Protein AF-A0AA97AFM0-F1 (afdb_monomer_lite)

Structure (mmCIF, N/CA/C/O backbone):
data_AF-A0AA97AFM0-F1
#
_entry.id   AF-A0AA97AFM0-F1
#
loop_
_atom_site.group_PDB
_atom_site.id
_atom_site.type_symbol
_atom_site.label_atom_id
_atom_site.label_alt_id
_atom_site.label_comp_id
_atom_site.label_asym_id
_atom_site.label_entity_id
_atom_site.label_seq_id
_atom_site.pdbx_PDB_ins_code
_atom_site.Cartn_x
_atom_site.Cartn_y
_atom_site.Cartn_z
_atom_site.occupancy
_atom_site.B_iso_or_equiv
_atom_site.auth_seq_id
_atom_site.auth_comp_id
_atom_site.auth_asym_id
_atom_site.auth_atom_id
_atom_site.pdbx_PDB_model_num
ATOM 1 N N . MET A 1 1 ? 12.723 -19.136 -11.141 1.00 59.94 1 MET A N 1
ATOM 2 C CA . MET A 1 1 ? 12.327 -18.442 -12.387 1.00 59.94 1 MET A CA 1
ATOM 3 C C . MET A 1 1 ? 12.823 -17.009 -12.313 1.00 59.94 1 MET A C 1
ATOM 5 O O . MET A 1 1 ? 12.545 -16.356 -11.317 1.00 59.94 1 MET A O 1
ATOM 9 N N . GLN A 1 2 ? 13.586 -16.532 -13.300 1.00 72.88 2 GLN A N 1
ATOM 10 C CA . GLN A 1 2 ? 13.863 -15.099 -13.440 1.00 72.88 2 GLN A CA 1
ATOM 11 C C . GLN A 1 2 ? 12.726 -14.479 -14.255 1.00 72.88 2 GLN A C 1
ATOM 13 O O . GLN A 1 2 ? 12.458 -14.945 -15.357 1.00 72.88 2 GLN A O 1
ATOM 18 N N . LEU A 1 3 ? 12.061 -13.461 -13.708 1.00 75.00 3 LEU A N 1
ATOM 19 C CA . LEU A 1 3 ? 11.097 -12.656 -14.460 1.00 75.00 3 LEU A CA 1
ATOM 20 C C . LEU A 1 3 ? 11.820 -11.943 -15.606 1.00 75.00 3 LEU A C 1
ATOM 22 O O . LEU A 1 3 ? 12.921 -11.407 -15.412 1.00 75.00 3 LEU A O 1
ATOM 26 N N . SER A 1 4 ? 11.193 -11.913 -16.777 1.00 91.12 4 SER A N 1
ATOM 27 C CA . SER A 1 4 ? 11.656 -11.108 -17.902 1.00 91.12 4 SER A CA 1
ATOM 28 C C . SER A 1 4 ? 11.676 -9.622 -17.525 1.00 91.12 4 SER A C 1
ATOM 30 O O . SER A 1 4 ? 10.972 -9.170 -16.619 1.00 91.12 4 SER A O 1
ATOM 32 N N . VAL A 1 5 ? 12.494 -8.834 -18.227 1.00 91.44 5 VAL A N 1
ATOM 33 C CA . VAL A 1 5 ? 12.593 -7.379 -18.004 1.00 91.44 5 VAL A CA 1
ATOM 34 C C . VAL A 1 5 ? 11.215 -6.704 -18.108 1.00 91.44 5 VAL A C 1
ATOM 36 O O . VAL A 1 5 ? 10.909 -5.809 -17.325 1.00 91.44 5 VAL A O 1
ATOM 39 N N . ILE A 1 6 ? 10.357 -7.191 -19.010 1.00 92.69 6 ILE A N 1
ATOM 40 C CA . ILE A 1 6 ? 8.993 -6.687 -19.207 1.00 92.69 6 ILE A CA 1
ATOM 41 C C . ILE A 1 6 ? 8.101 -7.026 -18.005 1.00 92.69 6 ILE A C 1
ATOM 43 O O . ILE A 1 6 ? 7.418 -6.148 -17.481 1.00 92.69 6 ILE A O 1
ATOM 47 N N . GLU A 1 7 ? 8.122 -8.271 -17.522 1.00 92.88 7 GLU A N 1
ATOM 48 C CA . GLU A 1 7 ? 7.317 -8.680 -16.362 1.00 92.88 7 GLU A CA 1
ATOM 49 C C . GLU A 1 7 ? 7.711 -7.926 -15.091 1.00 92.88 7 GLU 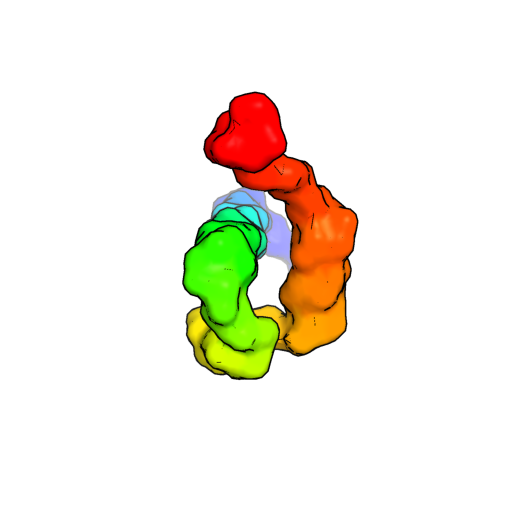A C 1
ATOM 51 O O . GLU A 1 7 ? 6.833 -7.516 -14.330 1.00 92.88 7 GLU A O 1
ATOM 56 N N . LYS A 1 8 ? 9.015 -7.689 -14.890 1.00 90.88 8 LYS A N 1
ATOM 57 C CA . LYS A 1 8 ? 9.520 -6.861 -13.786 1.00 90.88 8 LYS A CA 1
ATOM 58 C C . LYS A 1 8 ? 8.985 -5.435 -13.873 1.00 90.88 8 LYS A C 1
ATOM 60 O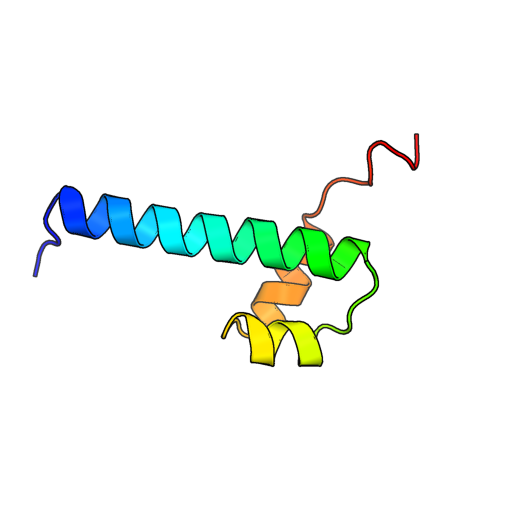 O . LYS A 1 8 ? 8.441 -4.943 -12.890 1.00 90.88 8 LYS A O 1
ATOM 65 N N . GLY A 1 9 ? 9.067 -4.806 -15.048 1.00 94.62 9 GLY A N 1
ATOM 66 C CA . GLY A 1 9 ? 8.545 -3.452 -15.254 1.00 94.62 9 GLY A CA 1
ATOM 67 C C . GLY A 1 9 ? 7.039 -3.354 -14.993 1.00 94.62 9 GLY A C 1
ATOM 68 O O . GLY A 1 9 ? 6.586 -2.449 -14.297 1.00 94.62 9 GLY A O 1
ATOM 69 N N . LEU A 1 10 ? 6.259 -4.328 -15.472 1.00 94.44 10 LEU A N 1
ATOM 70 C CA . LEU A 1 10 ? 4.816 -4.391 -15.215 1.00 94.44 10 LEU A CA 1
ATOM 71 C C . LEU A 1 10 ? 4.493 -4.599 -13.731 1.00 94.44 10 LEU A C 1
ATOM 73 O O . LEU A 1 10 ? 3.528 -4.029 -13.224 1.00 94.44 10 LEU A O 1
ATOM 77 N N . GLN A 1 11 ? 5.274 -5.420 -13.026 1.00 93.38 11 GLN A N 1
ATOM 78 C CA . GLN A 1 11 ? 5.101 -5.613 -11.591 1.00 93.38 11 GLN A CA 1
ATOM 79 C C . GLN A 1 11 ? 5.391 -4.321 -10.817 1.00 93.38 11 GLN A C 1
ATOM 81 O O . GLN A 1 11 ? 4.556 -3.919 -10.010 1.00 93.38 11 GLN A O 1
ATOM 86 N N . GLN A 1 12 ? 6.505 -3.647 -11.118 1.00 93.12 12 GLN A N 1
ATOM 87 C CA . GLN A 1 12 ? 6.869 -2.371 -10.498 1.00 93.12 12 GLN A CA 1
ATOM 88 C C . GLN A 1 12 ? 5.809 -1.293 -10.752 1.00 93.12 12 GLN A C 1
ATOM 90 O O . GLN A 1 12 ? 5.395 -0.616 -9.818 1.00 93.12 12 GLN A O 1
ATOM 95 N N . GLY A 1 13 ? 5.300 -1.183 -11.985 1.00 94.69 13 GLY A N 1
ATOM 96 C CA . GLY A 1 13 ? 4.234 -0.232 -12.317 1.00 94.69 13 GLY A CA 1
ATOM 97 C C . GLY A 1 13 ? 2.952 -0.476 -11.518 1.00 94.69 13 GLY A C 1
ATOM 98 O O . GLY A 1 13 ? 2.385 0.458 -10.960 1.00 94.69 13 GLY A O 1
ATOM 99 N N . ARG A 1 14 ? 2.532 -1.742 -11.379 1.00 93.81 14 ARG A N 1
ATOM 100 C CA . ARG A 1 14 ? 1.363 -2.100 -10.557 1.00 93.81 14 ARG A CA 1
ATOM 101 C C . ARG A 1 14 ? 1.573 -1.830 -9.070 1.00 93.81 14 ARG A C 1
ATOM 103 O O . ARG A 1 14 ? 0.598 -1.617 -8.355 1.00 93.81 14 ARG A O 1
ATOM 110 N N . GLU A 1 15 ? 2.794 -1.980 -8.564 1.00 92.88 15 GLU A N 1
ATOM 111 C CA . GLU A 1 15 ? 3.127 -1.686 -7.164 1.00 92.88 15 GLU A CA 1
ATOM 112 C C . GLU A 1 15 ? 3.098 -0.175 -6.901 1.00 92.88 15 GLU A C 1
ATOM 114 O O . GLU A 1 15 ? 2.486 0.257 -5.923 1.00 92.88 15 GLU A O 1
ATOM 119 N N . GLU A 1 16 ? 3.658 0.621 -7.814 1.00 93.25 16 GLU A N 1
ATOM 120 C CA . GLU A 1 16 ? 3.654 2.083 -7.725 1.00 93.25 16 GLU A CA 1
ATOM 121 C C . GLU A 1 16 ? 2.239 2.665 -7.837 1.00 93.25 16 GLU A C 1
ATOM 123 O O . GLU A 1 16 ? 1.842 3.498 -7.024 1.00 93.25 16 GLU A O 1
ATOM 128 N N . GLU A 1 17 ? 1.424 2.171 -8.772 1.00 94.06 17 GLU A N 1
ATOM 129 C CA . GLU A 1 17 ? 0.023 2.586 -8.909 1.00 94.06 17 GLU A CA 1
ATOM 130 C C . GLU A 1 17 ? -0.776 2.324 -7.623 1.00 94.06 17 GLU A C 1
ATOM 132 O O . GLU A 1 17 ? -1.463 3.217 -7.121 1.00 94.06 17 GLU A O 1
ATOM 137 N N . ARG A 1 18 ? -0.641 1.126 -7.033 1.00 94.25 18 ARG A N 1
ATOM 138 C CA . ARG A 1 18 ? -1.290 0.782 -5.755 1.00 94.25 18 ARG A CA 1
ATOM 139 C C . ARG A 1 18 ? -0.848 1.710 -4.626 1.00 94.25 18 ARG A C 1
ATOM 141 O O . ARG A 1 18 ? -1.682 2.102 -3.805 1.00 94.25 18 ARG A O 1
ATOM 148 N N . ARG A 1 19 ? 0.435 2.088 -4.588 1.00 93.00 19 ARG A N 1
ATOM 149 C CA . ARG A 1 19 ? 0.974 3.044 -3.612 1.00 93.00 19 ARG A CA 1
ATOM 150 C C . ARG A 1 19 ? 0.362 4.434 -3.799 1.00 93.00 19 ARG A C 1
ATOM 152 O O . ARG A 1 19 ? -0.152 4.990 -2.831 1.00 93.00 19 ARG A O 1
ATOM 159 N N . ILE A 1 20 ? 0.381 4.976 -5.017 1.00 92.88 20 ILE A N 1
ATOM 160 C CA . ILE A 1 20 ? -0.165 6.307 -5.334 1.00 92.88 20 ILE A CA 1
ATOM 161 C C . ILE A 1 20 ? -1.656 6.370 -4.995 1.00 92.88 20 ILE A C 1
ATOM 163 O O . ILE A 1 20 ? -2.095 7.295 -4.310 1.00 92.88 20 ILE A O 1
ATOM 167 N N . LEU A 1 21 ? -2.425 5.363 -5.417 1.00 94.12 21 LEU A N 1
ATOM 168 C CA . LEU A 1 21 ? -3.857 5.292 -5.147 1.00 94.12 21 LEU A CA 1
ATOM 169 C C . LEU A 1 21 ? -4.139 5.261 -3.638 1.00 94.12 21 LEU A C 1
ATOM 171 O O . LEU A 1 21 ? -4.964 6.028 -3.154 1.00 94.12 21 LEU A O 1
ATOM 175 N N . THR A 1 22 ? -3.408 4.435 -2.885 1.00 95.94 22 THR A N 1
ATOM 176 C CA . THR A 1 22 ? -3.536 4.347 -1.420 1.00 95.94 22 THR A CA 1
ATOM 177 C C . THR A 1 22 ? -3.277 5.688 -0.740 1.00 95.94 22 THR A C 1
ATOM 179 O O . THR A 1 22 ? -4.071 6.110 0.096 1.00 95.94 22 THR A O 1
ATOM 182 N N . LEU A 1 23 ? -2.195 6.380 -1.109 1.00 94.06 23 LEU A N 1
ATOM 183 C CA . LEU A 1 23 ? -1.851 7.681 -0.528 1.00 94.06 23 LEU A CA 1
ATOM 184 C C . LEU A 1 23 ? -2.918 8.737 -0.822 1.00 94.06 23 LEU A C 1
ATOM 186 O O . LEU A 1 23 ? -3.267 9.517 0.058 1.00 94.06 23 LEU A O 1
ATOM 190 N N . ASN A 1 24 ? -3.463 8.749 -2.037 1.00 93.56 24 ASN A N 1
ATOM 191 C CA . ASN A 1 24 ? -4.532 9.678 -2.391 1.00 93.56 24 ASN A CA 1
ATOM 192 C C . ASN A 1 24 ? -5.806 9.388 -1.589 1.00 93.56 24 ASN A C 1
ATOM 194 O O . ASN A 1 24 ? -6.376 10.304 -1.014 1.00 93.56 24 ASN A O 1
ATOM 198 N N . LEU A 1 25 ? -6.205 8.121 -1.456 1.00 95.06 25 LEU A N 1
ATOM 199 C CA . LEU A 1 25 ? -7.376 7.746 -0.655 1.00 95.06 25 LEU A CA 1
ATOM 200 C C . LEU A 1 25 ? -7.208 8.090 0.833 1.00 95.06 25 LEU A C 1
ATOM 202 O O . LEU A 1 25 ? -8.158 8.550 1.463 1.00 95.06 25 LEU A O 1
ATOM 206 N N . LEU A 1 26 ? -6.005 7.915 1.390 1.00 93.88 26 LEU A N 1
ATOM 207 C CA . LEU A 1 26 ? -5.697 8.330 2.762 1.00 93.88 26 LEU A CA 1
ATOM 208 C C . LEU A 1 26 ? -5.841 9.848 2.946 1.00 93.88 26 LEU A C 1
ATOM 210 O O . LEU A 1 26 ? -6.368 10.283 3.968 1.00 93.88 26 LEU A O 1
ATOM 214 N N . ARG A 1 27 ? -5.413 10.653 1.962 1.00 91.38 27 ARG A N 1
ATOM 215 C CA . ARG A 1 27 ? -5.582 12.119 1.984 1.00 91.38 27 ARG A CA 1
ATOM 216 C C . ARG A 1 27 ? -7.045 12.545 1.915 1.00 91.38 27 ARG A C 1
ATOM 218 O O . ARG A 1 27 ? -7.420 13.497 2.583 1.00 91.38 27 ARG A O 1
ATOM 225 N N . GLU A 1 28 ? -7.864 11.805 1.175 1.00 93.38 28 GLU A N 1
ATOM 226 C CA . GLU A 1 28 ? -9.319 12.003 1.112 1.00 93.38 28 GLU A CA 1
ATOM 227 C C . GLU A 1 28 ? -10.052 11.504 2.378 1.00 93.38 28 GLU A C 1
ATOM 229 O O . GLU A 1 28 ? -11.280 11.530 2.444 1.00 93.38 28 GLU A O 1
ATOM 234 N N . GLY A 1 29 ? -9.327 11.020 3.396 1.00 92.88 29 GLY A N 1
ATOM 235 C CA . GLY A 1 29 ? -9.907 10.559 4.660 1.00 92.88 29 GLY A CA 1
ATOM 236 C C . GLY A 1 29 ? -10.621 9.207 4.569 1.00 92.88 29 GLY A C 1
ATOM 237 O O . GLY A 1 29 ? -11.403 8.856 5.454 1.00 92.88 29 GLY A O 1
ATOM 238 N N . VAL A 1 30 ? -10.370 8.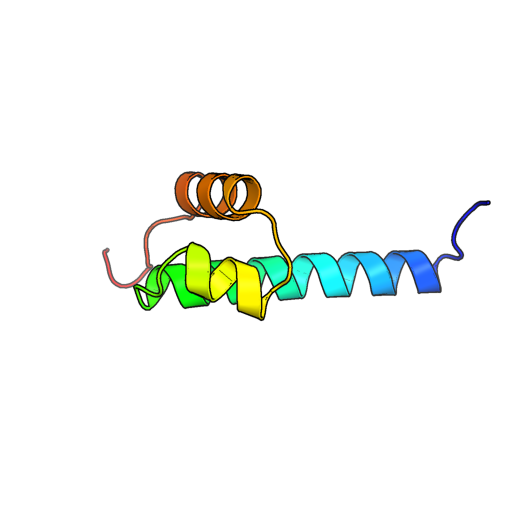430 3.512 1.00 96.62 30 VAL A N 1
ATOM 239 C CA . VAL A 1 30 ? -10.948 7.092 3.350 1.00 96.62 30 VAL A CA 1
ATOM 240 C C . VAL A 1 30 ? -10.343 6.141 4.384 1.00 96.62 30 VAL A C 1
ATOM 242 O O . VAL A 1 30 ? -9.133 6.133 4.612 1.00 96.62 30 VAL A O 1
ATOM 245 N N . SER A 1 31 ? -11.181 5.309 5.011 1.00 96.69 31 SER A N 1
ATOM 246 C CA . SER A 1 31 ? -10.714 4.411 6.070 1.00 96.69 31 SER A CA 1
ATOM 247 C C . SER A 1 31 ? -9.755 3.329 5.534 1.00 96.69 31 SER A C 1
ATOM 249 O O . SER A 1 31 ? -9.971 2.811 4.428 1.00 96.69 31 SER A O 1
ATOM 251 N N . PRO A 1 32 ? -8.729 2.920 6.307 1.00 95.69 32 PRO A N 1
ATOM 252 C CA . PRO A 1 32 ? -7.782 1.882 5.895 1.00 95.69 32 PRO A CA 1
ATOM 253 C C . PRO A 1 32 ? -8.443 0.559 5.482 1.00 95.69 32 PRO A C 1
ATOM 255 O O . PRO A 1 32 ? -7.969 -0.113 4.570 1.00 95.69 32 PRO A O 1
ATOM 258 N N . GLU A 1 33 ? -9.572 0.193 6.090 1.00 97.19 33 GLU A N 1
ATOM 259 C CA . GLU A 1 33 ? -10.318 -1.028 5.769 1.00 97.19 33 GLU A CA 1
ATOM 260 C C . GLU A 1 33 ? -10.975 -0.954 4.388 1.00 97.19 33 GLU A C 1
ATOM 262 O O . GLU A 1 33 ? -11.057 -1.962 3.683 1.00 97.19 33 GLU A O 1
ATOM 267 N N . VAL A 1 34 ? -11.477 0.221 3.992 1.00 97.56 34 VAL A N 1
ATOM 268 C CA . VAL A 1 34 ? -12.032 0.445 2.648 1.00 97.56 34 VAL A CA 1
ATOM 269 C C . VAL A 1 34 ? -10.908 0.408 1.616 1.00 97.56 34 VAL A C 1
ATOM 271 O O . VAL A 1 34 ? -11.042 -0.255 0.587 1.00 97.56 34 VAL A O 1
ATOM 274 N N . ILE A 1 35 ? -9.777 1.047 1.919 1.00 97.25 35 ILE A N 1
ATOM 275 C CA . ILE A 1 35 ? -8.596 1.064 1.049 1.00 97.25 35 ILE A CA 1
ATOM 276 C C . ILE A 1 35 ? -8.040 -0.351 0.844 1.00 97.25 35 ILE A C 1
ATOM 278 O O . ILE A 1 35 ? -7.725 -0.719 -0.289 1.00 97.25 35 ILE A O 1
ATOM 282 N N . ALA A 1 36 ? -7.975 -1.174 1.894 1.00 96.81 36 ALA A N 1
ATOM 283 C CA . ALA A 1 36 ? -7.524 -2.564 1.806 1.00 96.81 36 ALA A CA 1
ATOM 284 C C . ALA A 1 36 ? -8.384 -3.381 0.833 1.00 96.81 36 ALA A C 1
ATOM 286 O O . ALA A 1 36 ? -7.859 -4.092 -0.022 1.00 96.81 36 ALA A O 1
ATOM 287 N N . ARG A 1 37 ? -9.713 -3.219 0.891 1.00 96.06 37 ARG A N 1
ATOM 288 C CA . ARG A 1 37 ? -10.630 -3.893 -0.043 1.00 96.06 37 ARG A CA 1
ATOM 289 C C . ARG A 1 37 ? -10.479 -3.402 -1.483 1.00 96.06 37 ARG A C 1
ATOM 291 O O . ARG A 1 37 ? -10.643 -4.198 -2.400 1.00 96.06 37 ARG A O 1
ATOM 298 N N . ALA A 1 38 ? -10.183 -2.117 -1.683 1.00 93.25 38 ALA A N 1
ATOM 299 C CA . ALA A 1 38 ? -10.052 -1.520 -3.013 1.00 93.25 38 ALA A CA 1
ATOM 300 C C . ALA A 1 38 ? -8.704 -1.826 -3.688 1.00 93.25 38 ALA A C 1
ATOM 302 O O . ALA A 1 38 ? -8.642 -1.979 -4.904 1.00 93.25 38 ALA A O 1
ATOM 303 N N . THR A 1 39 ? -7.623 -1.913 -2.911 1.00 93.19 39 THR A N 1
ATOM 304 C CA . THR A 1 39 ? -6.247 -2.052 -3.426 1.00 93.19 39 THR A CA 1
ATOM 305 C C . THR A 1 39 ? -5.681 -3.462 -3.301 1.00 93.19 39 THR A C 1
ATOM 307 O O . THR A 1 39 ? -4.669 -3.777 -3.930 1.00 93.19 39 THR A O 1
ATOM 310 N N . GLY A 1 40 ? -6.306 -4.304 -2.473 1.00 94.50 40 GLY A N 1
ATOM 311 C CA . GLY A 1 40 ? -5.792 -5.622 -2.109 1.00 94.50 40 GLY A CA 1
ATOM 312 C C . GLY A 1 40 ? -4.544 -5.577 -1.222 1.00 94.50 40 GLY A C 1
ATOM 313 O O . GLY A 1 40 ? -3.888 -6.603 -1.059 1.00 94.50 40 GLY A O 1
ATOM 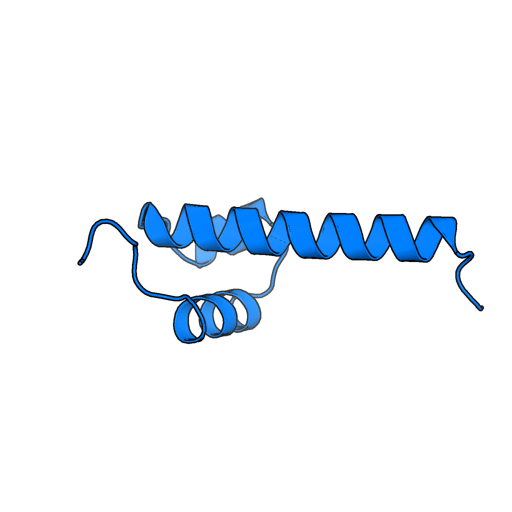314 N N . LEU A 1 41 ? -4.182 -4.409 -0.678 1.00 95.12 41 LEU A N 1
ATOM 315 C CA . LEU A 1 41 ? -3.080 -4.276 0.272 1.00 95.12 41 LEU A CA 1
ATOM 316 C C . LEU A 1 41 ? -3.511 -4.698 1.677 1.00 95.12 41 LEU A C 1
ATOM 318 O O . LEU A 1 41 ? -4.666 -4.532 2.073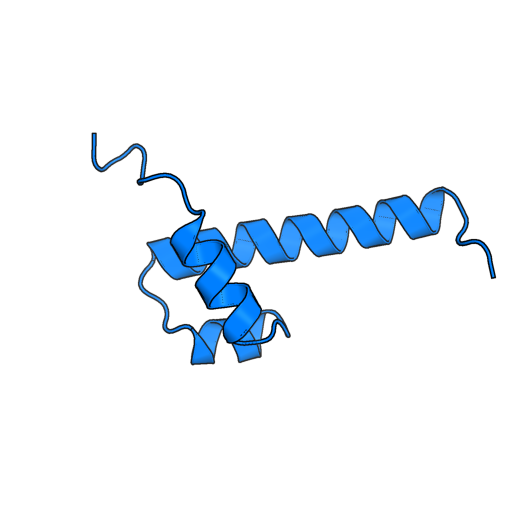 1.00 95.12 41 LEU A O 1
ATOM 322 N N . ALA A 1 42 ? -2.550 -5.201 2.447 1.00 96.38 42 ALA A N 1
ATOM 323 C CA . ALA A 1 42 ? -2.759 -5.468 3.862 1.00 96.38 42 ALA A CA 1
ATOM 324 C C . ALA A 1 42 ? -2.902 -4.150 4.641 1.00 96.38 42 ALA A C 1
ATOM 326 O O . ALA A 1 42 ? -2.281 -3.139 4.298 1.00 96.38 42 ALA A O 1
ATOM 327 N N . ILE A 1 43 ? -3.690 -4.161 5.716 1.00 96.12 43 ILE A N 1
ATOM 328 C CA . ILE A 1 43 ? -3.918 -2.967 6.541 1.00 96.12 43 ILE A CA 1
ATOM 329 C C . ILE A 1 43 ? -2.591 -2.447 7.113 1.00 96.12 43 ILE A C 1
ATOM 331 O O . ILE A 1 43 ? -2.361 -1.239 7.137 1.00 96.12 43 ILE A O 1
ATOM 335 N N . GLU A 1 44 ? -1.676 -3.338 7.493 1.00 95.69 44 GLU A N 1
ATOM 336 C CA . GLU A 1 44 ? -0.349 -2.984 7.999 1.00 95.69 44 GLU A CA 1
ATOM 337 C C . GLU A 1 44 ? 0.471 -2.219 6.952 1.00 95.69 44 GLU A C 1
ATOM 339 O O . GLU A 1 44 ? 1.145 -1.243 7.280 1.00 95.69 44 GLU A O 1
ATOM 344 N N . GLN A 1 45 ? 0.381 -2.614 5.677 1.00 94.56 45 GLN A N 1
ATOM 345 C CA . GLN A 1 45 ? 1.051 -1.906 4.582 1.00 94.56 45 GLN A CA 1
ATOM 346 C C . GLN A 1 45 ? 0.465 -0.502 4.401 1.00 94.56 45 GLN A C 1
ATOM 348 O O . GLN A 1 45 ? 1.209 0.456 4.209 1.00 94.56 45 GLN A O 1
ATOM 353 N N . ILE A 1 46 ? -0.855 -0.355 4.517 1.00 96.12 46 ILE A N 1
ATOM 354 C CA . ILE A 1 46 ? -1.534 0.944 4.418 1.00 96.12 46 ILE A CA 1
ATOM 355 C C . ILE A 1 46 ? -1.113 1.868 5.572 1.00 96.12 46 ILE A C 1
ATOM 357 O O . ILE A 1 46 ? -0.804 3.034 5.337 1.00 96.12 46 ILE A O 1
ATOM 361 N N . GLN A 1 47 ? -1.011 1.352 6.800 1.00 94.38 47 GLN A N 1
ATOM 362 C CA . GLN A 1 47 ? -0.545 2.127 7.960 1.00 94.38 47 GLN A CA 1
ATOM 363 C C . GLN A 1 47 ? 0.922 2.570 7.821 1.00 94.38 47 GLN A C 1
ATOM 365 O O . GLN A 1 47 ? 1.280 3.700 8.170 1.00 94.38 47 GLN A O 1
ATOM 370 N N . GLN A 1 48 ? 1.783 1.717 7.256 1.00 94.06 48 GLN A N 1
ATOM 371 C CA . GLN A 1 48 ? 3.167 2.090 6.939 1.00 94.06 48 GLN A CA 1
ATOM 372 C C . GLN A 1 48 ? 3.224 3.212 5.893 1.00 94.06 48 GLN A C 1
ATOM 374 O O . GLN A 1 48 ? 4.003 4.160 6.030 1.00 94.06 48 GLN A O 1
ATOM 379 N N . LEU A 1 49 ? 2.374 3.141 4.863 1.00 92.12 49 LEU A N 1
ATOM 380 C CA . LEU A 1 49 ? 2.251 4.199 3.859 1.00 92.12 49 LEU A CA 1
ATOM 381 C C . LEU A 1 49 ? 1.768 5.511 4.475 1.00 92.12 49 LEU A C 1
ATOM 383 O O . LEU A 1 49 ? 2.339 6.553 4.175 1.00 92.12 49 LEU A O 1
ATOM 387 N N . GLN A 1 50 ? 0.791 5.459 5.379 1.00 89.31 50 GLN A N 1
ATOM 388 C CA . GLN A 1 50 ? 0.287 6.630 6.093 1.00 89.31 50 GLN A CA 1
ATOM 389 C C . GLN A 1 50 ? 1.372 7.304 6.944 1.00 89.31 50 GLN A C 1
ATOM 391 O O . GLN A 1 50 ? 1.488 8.523 6.938 1.00 89.31 50 GLN A O 1
ATOM 396 N N . THR A 1 51 ? 2.205 6.516 7.628 1.00 88.62 51 THR A N 1
ATOM 397 C CA . THR A 1 51 ? 3.290 7.037 8.482 1.00 88.62 51 THR A CA 1
ATOM 398 C C . THR A 1 51 ? 4.417 7.681 7.674 1.00 88.62 51 THR A C 1
ATOM 400 O O . THR A 1 51 ? 5.063 8.620 8.128 1.00 88.62 51 THR A O 1
ATOM 403 N N . THR A 1 52 ? 4.669 7.171 6.467 1.00 86.31 52 THR A N 1
ATOM 404 C CA . THR A 1 52 ? 5.717 7.676 5.562 1.00 86.31 52 THR A CA 1
ATOM 405 C C . THR A 1 52 ? 5.195 8.707 4.560 1.00 86.31 52 THR A C 1
ATOM 407 O O . THR A 1 52 ? 5.944 9.160 3.691 1.00 86.31 52 THR A O 1
ATOM 410 N N . MET A 1 53 ? 3.914 9.070 4.655 1.00 79.81 53 MET A N 1
ATOM 411 C CA . MET A 1 53 ? 3.277 10.028 3.767 1.00 79.81 53 MET A CA 1
ATOM 412 C C . MET A 1 53 ? 3.790 11.442 4.077 1.00 79.81 53 MET A C 1
ATOM 414 O O . MET A 1 53 ? 3.697 11.882 5.222 1.00 79.81 53 MET A O 1
ATOM 418 N N . PRO A 1 54 ? 4.305 12.185 3.082 1.00 74.69 54 PRO A N 1
ATOM 419 C CA . PRO A 1 54 ? 4.606 13.596 3.278 1.00 74.69 54 PRO A CA 1
ATOM 420 C C . PRO A 1 54 ? 3.303 14.384 3.517 1.00 74.69 54 PRO A C 1
ATOM 422 O O . PRO A 1 54 ? 2.275 14.018 2.926 1.00 74.69 54 PRO A O 1
ATOM 425 N N . PRO A 1 55 ? 3.333 15.454 4.341 1.00 68.69 55 PRO A N 1
ATOM 426 C CA . PRO A 1 55 ? 2.170 16.313 4.565 1.00 68.69 55 PRO A CA 1
ATOM 427 C C . PRO A 1 55 ? 1.63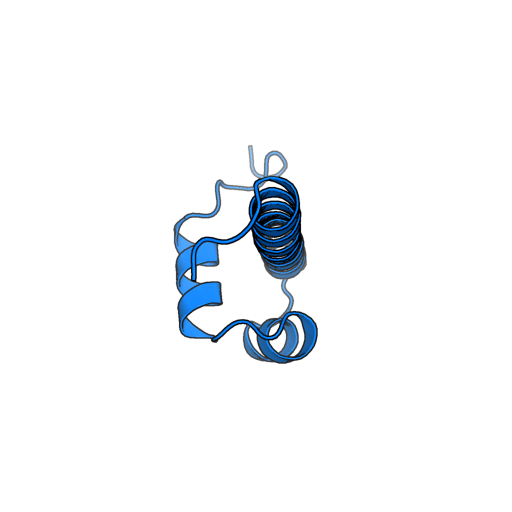3 16.851 3.235 1.00 68.69 55 PRO A C 1
ATOM 429 O O . PRO A 1 55 ? 2.380 16.964 2.255 1.00 68.69 55 PRO A O 1
ATOM 432 N N . SER A 1 56 ? 0.330 17.137 3.174 1.00 66.19 56 SER A N 1
ATOM 433 C CA . SER A 1 56 ? -0.257 17.675 1.950 1.00 66.19 56 SER A CA 1
ATOM 434 C C . SER A 1 56 ? 0.411 19.014 1.620 1.00 66.19 56 SER A C 1
ATOM 436 O O . SER A 1 56 ? 0.589 19.832 2.520 1.00 66.19 56 SER A O 1
ATOM 438 N N . PRO A 1 57 ? 0.744 19.302 0.348 1.00 64.62 57 PRO A N 1
ATOM 439 C CA . PRO A 1 57 ? 1.215 20.632 -0.040 1.00 64.62 57 PRO A CA 1
ATOM 440 C C . PRO A 1 57 ? 0.167 21.734 0.201 1.00 64.62 57 PRO A C 1
ATOM 442 O O . PRO A 1 57 ? 0.509 22.907 0.133 1.00 64.62 57 PRO A O 1
ATOM 445 N N . ALA A 1 58 ? -1.092 21.371 0.482 1.00 63.56 58 ALA A N 1
ATOM 446 C CA . ALA A 1 58 ? -2.145 22.296 0.905 1.00 63.56 58 ALA A CA 1
ATOM 447 C C . ALA A 1 58 ? -2.148 22.594 2.422 1.00 63.56 58 ALA A C 1
ATOM 449 O O . ALA A 1 58 ? -2.856 23.501 2.845 1.00 63.56 58 ALA A O 1
ATOM 450 N N . ASP A 1 59 ? -1.367 21.857 3.221 1.00 63.00 59 ASP A N 1
ATOM 451 C CA . ASP A 1 59 ? -1.228 22.054 4.674 1.00 63.00 59 ASP A CA 1
ATOM 452 C C . ASP A 1 59 ? -0.043 22.986 5.029 1.00 63.00 59 ASP A C 1
ATOM 454 O O . ASP A 1 59 ? 0.334 23.086 6.198 1.00 63.00 59 ASP A O 1
ATOM 458 N N . SER A 1 60 ? 0.586 23.620 4.024 1.00 54.91 60 SER A N 1
ATOM 459 C CA . SER A 1 60 ? 1.749 24.525 4.144 1.00 54.91 60 SER A CA 1
ATOM 460 C C . SER A 1 60 ? 1.380 25.998 3.998 1.00 54.91 60 SER A C 1
ATOM 462 O O . SER A 1 60 ? 0.504 26.304 3.159 1.00 54.91 60 SER A O 1
#

Radius of gyration: 13.67 Å; chains: 1; bounding box: 26×43×28 Å

pLDDT: mean 89.08, std 10.82, range [54.91, 97.56]

Organism: NCBI:txid2547451

Secondary structure (DSSP, 8-state):
-PPPHHHHHHHHHHHHHHHHHHHHHHHTT--HHHHHHHH---HHHHHHHHHTPPPPTT--

Foldseek 3Di:
DDDDPVRVVVVVVLVVVLLVVLLVCVVVVHDLVVSCVVSVDDSVVSVVSVVVRDDDPVVD

Sequence (60 aa):
MQLSVIEKGLQQGREEERRILTLNLLREGVSPEVIARATGLAIEQIQQLQTTMPPSPADS